Protein AF-A0A936PJR8-F1 (afdb_monomer_lite)

Radius of gyration: 30.6 Å; chains: 1; bounding box: 66×22×95 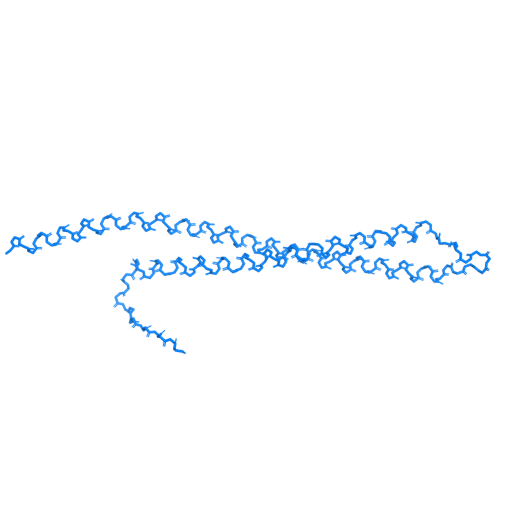Å

pLDDT: mean 73.83, std 15.28, range [37.44, 92.38]

Secondary structure (DSSP, 8-state):
-HHHHHHHHHHHHHHHHHHHHHHHHHHHHHHHHHHHHHHHHHHHHHHHHHHHHHHHHHHHHHHHHHHHHHT--TT-TT---HHHHHHHHHHHHHHHHHHHHHHHHHHHHHHHHHHHHHHHHHHHHHHTTT---TT---------

Sequence (144 aa):
MKKVLTIAVFMVLAFQMVAPAQISKEDLYKGKIKSYSRMRNTGMVLTITGAVFTVAGVGLMVDAVNRDTDYYDPYDPYATSDEVMGEAVVGVLCFYAGLFMDTGGIVLWSIGGAKKRSYTKKLNALSLNLKPDPRQTLSLSVRF

Foldseek 3Di:
DVVVVVVVVVVVVVVVVVVVVLVVVLVVLVVQLVVLVVLLVQLVVLLVQLVVLQVVLVVLLVVLVVVLVVPCDVVDNPPRPPVSVVSNVSSVVSNVSSVVSNVSSVVSNVVSVVSSVVSVVVSVVSVVVVDPPVPDDPPPDDDD

Structure (mmCIF, N/CA/C/O backbone):
data_AF-A0A936PJR8-F1
#
_entry.id   AF-A0A936PJR8-F1
#
loop_
_atom_site.group_PDB
_atom_site.id
_atom_site.type_symbol
_atom_site.label_atom_id
_atom_site.label_alt_id
_atom_site.label_comp_id
_atom_site.label_asym_id
_atom_site.label_entity_id
_atom_site.label_seq_id
_atom_site.pdbx_PDB_ins_code
_atom_site.Cartn_x
_atom_site.Cartn_y
_atom_site.Cartn_z
_atom_site.occupancy
_atom_site.B_iso_or_equiv
_atom_site.auth_seq_id
_atom_site.auth_comp_id
_atom_site.auth_asym_id
_atom_site.auth_atom_id
_atom_site.pdbx_PDB_model_num
ATOM 1 N N . MET A 1 1 ? -40.517 -1.834 53.688 1.00 54.56 1 MET A N 1
ATOM 2 C CA . MET A 1 1 ? -39.504 -0.773 53.457 1.00 54.56 1 MET A CA 1
ATOM 3 C C . MET A 1 1 ? -38.072 -1.306 53.337 1.00 54.56 1 MET A C 1
ATOM 5 O O . MET A 1 1 ? -37.430 -1.020 52.337 1.00 54.56 1 MET A O 1
ATOM 9 N N . LYS A 1 2 ? -37.582 -2.154 54.257 1.00 56.09 2 LYS A N 1
ATOM 10 C CA . LYS A 1 2 ? -36.198 -2.692 54.230 1.00 56.09 2 LYS A CA 1
ATOM 11 C C . LYS A 1 2 ? -35.796 -3.462 52.946 1.00 56.09 2 LYS A C 1
ATOM 13 O O . LYS A 1 2 ? -34.632 -3.442 52.562 1.00 56.09 2 LYS A O 1
ATOM 18 N N . LYS A 1 3 ? -36.755 -4.095 52.253 1.00 62.19 3 LYS A N 1
ATOM 19 C CA . LYS A 1 3 ? -36.524 -4.838 50.992 1.00 62.19 3 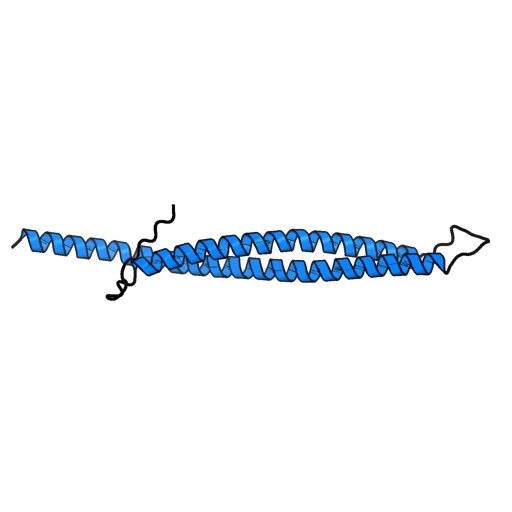LYS A CA 1
ATOM 20 C C . LYS A 1 3 ? -36.308 -3.945 49.758 1.00 62.19 3 LYS A C 1
ATOM 22 O O . LYS A 1 3 ? -35.634 -4.348 48.826 1.00 62.19 3 LYS A O 1
ATOM 27 N N . VAL A 1 4 ? -36.857 -2.728 49.752 1.00 72.69 4 VAL A N 1
ATOM 28 C CA . VAL A 1 4 ? -36.693 -1.782 48.628 1.00 72.69 4 VAL A CA 1
ATOM 29 C C . VAL A 1 4 ? -35.330 -1.093 48.712 1.00 72.69 4 VAL A C 1
ATOM 31 O O . VAL A 1 4 ? -34.647 -0.926 47.707 1.00 72.69 4 VAL A O 1
ATOM 34 N N . LEU A 1 5 ? -34.894 -0.782 49.937 1.00 72.06 5 LEU A N 1
ATOM 35 C CA . LEU A 1 5 ? -33.587 -0.187 50.205 1.00 72.06 5 LEU A CA 1
ATOM 36 C C . LEU A 1 5 ? -32.433 -1.112 49.781 1.00 72.06 5 LEU A C 1
ATOM 38 O O . LEU A 1 5 ? -31.452 -0.663 49.201 1.00 72.06 5 LEU A O 1
ATOM 42 N N . THR A 1 6 ? -32.569 -2.417 50.027 1.00 71.88 6 THR A N 1
ATOM 43 C CA . THR A 1 6 ? -31.553 -3.418 49.664 1.00 71.88 6 THR A CA 1
ATOM 44 C C . THR A 1 6 ? -31.414 -3.587 48.152 1.00 71.88 6 THR A C 1
ATOM 46 O O . THR A 1 6 ? -30.292 -3.677 47.663 1.00 71.88 6 THR A O 1
ATOM 49 N N . ILE A 1 7 ? -32.517 -3.537 47.398 1.00 75.62 7 ILE A N 1
ATOM 50 C CA . ILE A 1 7 ? -32.490 -3.585 45.926 1.00 75.62 7 ILE A CA 1
ATOM 51 C C . ILE A 1 7 ? -31.822 -2.329 45.346 1.00 75.62 7 ILE A C 1
ATOM 53 O O . ILE A 1 7 ? -30.991 -2.437 44.445 1.00 75.62 7 ILE A O 1
ATOM 57 N N . ALA A 1 8 ? -32.129 -1.146 45.887 1.00 73.31 8 ALA A N 1
ATOM 58 C CA . ALA A 1 8 ? -31.525 0.109 45.438 1.00 73.31 8 ALA A CA 1
ATOM 59 C C . ALA A 1 8 ? -30.003 0.134 45.667 1.00 73.31 8 ALA A C 1
ATOM 61 O O . ALA A 1 8 ? -29.247 0.515 44.776 1.00 73.31 8 ALA A O 1
ATOM 62 N N . VAL A 1 9 ? -29.539 -0.345 46.825 1.00 75.44 9 VAL A N 1
ATOM 63 C CA . VAL A 1 9 ? -28.104 -0.453 47.136 1.00 75.44 9 VAL A CA 1
ATOM 64 C C . VAL A 1 9 ? -27.401 -1.445 46.204 1.00 75.44 9 VAL A C 1
ATOM 66 O O . VAL A 1 9 ? -26.302 -1.163 45.729 1.00 75.44 9 VAL A O 1
ATOM 69 N N . PHE A 1 10 ? -28.047 -2.567 45.871 1.00 73.62 10 PHE A N 1
ATOM 70 C CA . PHE A 1 10 ? -27.494 -3.547 44.932 1.00 73.62 10 PHE A CA 1
ATOM 71 C C . PHE A 1 10 ? -27.364 -2.990 43.508 1.00 73.62 10 PHE A C 1
ATOM 73 O O . PHE A 1 10 ? -26.359 -3.242 42.846 1.00 73.62 10 PHE A O 1
ATOM 80 N N . MET A 1 11 ? -28.333 -2.191 43.044 1.00 70.88 11 MET A N 1
ATOM 81 C CA . MET A 1 11 ? -28.232 -1.509 41.747 1.00 70.88 11 MET A CA 1
ATOM 82 C C . MET A 1 11 ? -27.101 -0.482 41.718 1.00 70.88 11 MET A C 1
ATOM 84 O O . MET A 1 11 ? -26.360 -0.442 40.742 1.00 70.88 11 MET A O 1
ATOM 88 N N . VAL A 1 12 ? -26.932 0.321 42.774 1.00 72.88 12 VAL A N 1
ATOM 89 C CA . VAL A 1 12 ? -25.848 1.317 42.846 1.00 72.88 12 VAL A CA 1
ATOM 90 C C . VAL A 1 12 ? -24.480 0.631 42.842 1.00 72.88 12 VAL A C 1
ATOM 92 O O . VAL A 1 12 ? -23.590 1.052 42.105 1.00 72.88 12 VAL A O 1
ATOM 95 N N . LEU A 1 13 ? -24.324 -0.469 43.585 1.00 61.94 13 LEU A N 1
ATOM 96 C CA . LEU A 1 13 ? -23.099 -1.274 43.579 1.00 61.94 13 LEU A CA 1
ATOM 97 C C . LEU A 1 13 ? -22.829 -1.914 42.209 1.00 61.94 13 LEU A C 1
ATOM 99 O O . LEU A 1 13 ? -21.702 -1.855 41.719 1.00 61.94 13 LEU A O 1
ATOM 103 N N . ALA A 1 14 ? -23.852 -2.466 41.551 1.00 63.75 14 ALA A N 1
ATOM 104 C CA . ALA A 1 14 ? -23.719 -3.015 40.203 1.00 63.75 14 ALA A CA 1
ATOM 105 C C . ALA A 1 14 ? -23.336 -1.934 39.176 1.00 63.75 14 ALA A C 1
ATOM 107 O O . ALA A 1 14 ? -22.496 -2.171 38.308 1.00 63.75 14 ALA A O 1
ATOM 108 N N . PHE A 1 15 ? -23.886 -0.724 39.303 1.00 57.34 15 PHE A N 1
ATOM 109 C CA . PHE A 1 15 ? -23.588 0.401 38.416 1.00 57.34 15 PHE A CA 1
ATOM 110 C C . PHE A 1 15 ? -22.141 0.897 38.571 1.00 57.34 15 PHE A C 1
ATOM 112 O O . PHE A 1 15 ? -21.471 1.191 37.579 1.00 57.34 15 PHE A O 1
ATOM 119 N N . GLN A 1 16 ? -21.618 0.913 39.803 1.00 56.81 16 GLN A N 1
ATOM 120 C CA . GLN A 1 16 ? -20.229 1.290 40.083 1.00 56.81 16 GLN A CA 1
ATOM 121 C C . GLN A 1 16 ? -19.203 0.284 39.543 1.00 56.81 16 GLN A C 1
ATOM 123 O O . GLN A 1 16 ? -18.102 0.690 39.182 1.00 56.81 16 GLN A O 1
ATOM 128 N N . MET A 1 17 ? -19.549 -1.004 39.422 1.00 54.22 17 MET A N 1
ATOM 129 C CA . MET A 1 17 ? -18.649 -2.006 38.829 1.00 54.22 17 MET A CA 1
ATOM 130 C C . MET A 1 17 ? -18.628 -1.979 37.291 1.00 54.22 17 MET A C 1
ATOM 132 O O . MET A 1 17 ? -17.635 -2.377 36.682 1.00 54.22 17 MET A O 1
ATOM 136 N N . VAL A 1 18 ? -19.688 -1.489 36.641 1.00 57.56 18 VAL A N 1
ATOM 137 C CA . VAL A 1 18 ? -19.797 -1.464 35.169 1.00 57.56 18 VAL A CA 1
ATOM 138 C C . VAL A 1 18 ? -19.129 -0.225 34.556 1.00 57.56 18 VAL A C 1
ATOM 140 O O . VAL A 1 18 ? -18.469 -0.338 33.519 1.00 57.56 18 VAL A O 1
ATOM 143 N N . ALA A 1 19 ? -19.214 0.935 35.213 1.00 54.19 19 ALA A N 1
ATOM 144 C CA . ALA A 1 19 ? -18.677 2.201 34.703 1.00 54.19 19 ALA A CA 1
ATOM 145 C C . ALA A 1 19 ? -17.151 2.205 34.418 1.00 54.19 19 ALA A C 1
ATOM 147 O O . ALA A 1 19 ? -16.761 2.558 33.299 1.00 54.19 19 ALA A O 1
ATOM 148 N N . PRO A 1 20 ? -16.252 1.775 35.333 1.00 54.75 20 PRO A N 1
ATOM 149 C CA . PRO A 1 20 ? -14.810 1.792 35.063 1.00 54.75 20 PRO A CA 1
ATOM 150 C C . PRO A 1 20 ? -14.393 0.734 34.027 1.00 54.75 20 PRO A C 1
ATOM 152 O O . PRO A 1 20 ? -13.454 0.948 33.256 1.00 54.75 20 PRO A O 1
ATOM 155 N N . ALA A 1 21 ? -15.123 -0.385 33.944 1.00 54.66 21 ALA A N 1
ATOM 156 C CA . ALA A 1 21 ? -14.881 -1.433 32.953 1.00 54.66 21 ALA A CA 1
ATOM 157 C C . ALA A 1 21 ? -15.255 -1.002 31.521 1.00 54.66 21 ALA A C 1
ATOM 159 O O . ALA A 1 21 ? -14.708 -1.538 30.552 1.00 54.66 21 ALA A O 1
ATOM 160 N N . GLN A 1 22 ? -16.175 -0.046 31.370 1.00 54.22 22 GLN A N 1
ATOM 161 C CA . GLN A 1 22 ? -16.555 0.522 30.076 1.00 54.22 22 GLN A CA 1
ATOM 162 C C . GLN A 1 22 ? -15.583 1.615 29.609 1.00 54.22 22 GLN A C 1
ATOM 164 O O . GLN A 1 22 ? -15.148 1.566 28.457 1.00 54.22 22 GLN A O 1
ATOM 169 N N . ILE A 1 23 ? -15.154 2.514 30.505 1.00 57.94 23 ILE A N 1
ATOM 170 C CA . ILE A 1 23 ? -14.187 3.591 30.203 1.00 57.94 23 ILE A CA 1
ATOM 171 C C . ILE A 1 23 ? -12.861 3.015 29.678 1.00 57.94 23 ILE A C 1
ATOM 173 O O . ILE A 1 23 ? -12.344 3.458 28.654 1.00 57.94 23 ILE A O 1
ATOM 177 N N . SER A 1 24 ? -12.360 1.941 30.300 1.00 67.06 24 SER A N 1
ATOM 178 C CA . SER A 1 24 ? -11.133 1.259 29.859 1.00 67.06 24 SER A CA 1
ATOM 179 C C . SER A 1 24 ? -11.232 0.677 28.436 1.00 67.06 24 SER A C 1
ATOM 181 O O . SER A 1 24 ? -10.259 0.684 27.677 1.00 67.06 24 SER A O 1
ATOM 183 N N . LYS A 1 25 ? -12.413 0.188 28.032 1.00 70.25 25 LYS A N 1
ATOM 184 C CA . LYS A 1 25 ? -12.616 -0.454 26.721 1.00 70.25 25 LYS A CA 1
ATOM 185 C C . LYS A 1 25 ? -12.798 0.556 25.592 1.00 70.25 25 LYS A C 1
ATOM 187 O O . LYS A 1 25 ? -12.349 0.289 24.475 1.00 70.25 25 LYS A O 1
ATOM 192 N N . GLU A 1 26 ? -13.423 1.702 25.860 1.00 73.38 26 GLU A N 1
ATOM 193 C CA . GLU A 1 26 ? -13.596 2.757 24.856 1.00 73.38 26 GLU A CA 1
ATOM 194 C C . GLU A 1 26 ? -12.261 3.291 24.345 1.00 73.38 26 GLU A C 1
ATOM 196 O O . GLU A 1 26 ? -12.048 3.363 23.131 1.00 73.38 26 GLU A O 1
ATOM 201 N N . ASP A 1 27 ? -11.342 3.621 25.249 1.00 79.25 27 ASP A N 1
ATOM 202 C CA . ASP A 1 27 ? -10.047 4.187 24.873 1.00 79.25 27 ASP A CA 1
ATOM 203 C C . ASP A 1 27 ? -9.164 3.161 24.153 1.00 79.25 27 ASP A C 1
ATOM 205 O O . ASP A 1 27 ? -8.485 3.488 23.173 1.00 79.25 27 ASP A O 1
ATOM 209 N N . LEU A 1 28 ? -9.279 1.884 24.526 1.00 80.31 28 LEU A N 1
ATOM 210 C CA . LEU A 1 28 ? -8.625 0.781 23.826 1.00 80.31 28 LEU A CA 1
ATOM 211 C C . LEU A 1 28 ? -9.152 0.624 22.386 1.00 80.31 28 LEU A C 1
ATOM 213 O O . LEU A 1 28 ? -8.370 0.416 21.451 1.00 80.31 28 LEU A O 1
ATOM 217 N N . TYR A 1 29 ? -10.462 0.772 22.163 1.00 82.88 29 TYR A N 1
ATOM 218 C CA . TYR A 1 29 ? -11.041 0.751 20.816 1.00 82.88 29 TYR A CA 1
ATOM 219 C C . TYR A 1 29 ? -10.687 1.992 19.996 1.00 82.88 29 TYR A C 1
ATOM 221 O O . TYR A 1 29 ? -10.336 1.841 18.823 1.00 82.88 29 TYR A O 1
ATOM 229 N N . LYS A 1 30 ? -10.687 3.193 20.585 1.0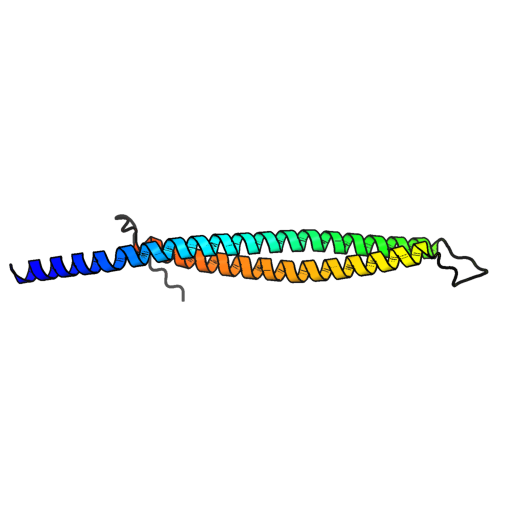0 83.69 30 LYS A N 1
ATOM 230 C CA . LYS A 1 30 ? -10.217 4.421 19.916 1.00 83.69 30 LYS A CA 1
ATOM 231 C C . LYS A 1 30 ? -8.761 4.283 19.458 1.00 83.69 30 LYS A C 1
ATOM 233 O O . LYS A 1 30 ? -8.448 4.599 18.307 1.00 83.69 30 LYS A O 1
ATOM 238 N N . GLY A 1 31 ? -7.889 3.727 20.304 1.00 84.00 31 GLY A N 1
ATOM 239 C CA . GLY A 1 31 ? -6.492 3.441 19.966 1.00 84.00 31 GLY A CA 1
ATOM 240 C C . GLY A 1 31 ? -6.353 2.493 18.770 1.00 84.00 31 GLY A C 1
ATOM 241 O O . GLY A 1 31 ? -5.641 2.794 17.806 1.00 84.00 31 GLY A O 1
ATOM 242 N N . LYS A 1 32 ? -7.106 1.385 18.765 1.00 85.88 32 LYS A N 1
ATOM 243 C CA . LYS A 1 32 ? -7.128 0.439 17.636 1.00 85.88 32 LYS A CA 1
ATOM 244 C C . LYS A 1 32 ? -7.666 1.071 16.352 1.00 85.88 32 LYS A C 1
ATOM 246 O O . LYS A 1 32 ? -7.079 0.865 15.294 1.00 85.88 32 LYS A O 1
ATOM 251 N N . ILE A 1 33 ? -8.726 1.877 16.422 1.00 87.94 33 ILE A N 1
ATOM 252 C CA . ILE A 1 33 ? -9.271 2.600 15.260 1.00 87.94 33 ILE A CA 1
ATOM 253 C C . ILE A 1 33 ? -8.206 3.515 14.647 1.00 87.94 33 ILE A C 1
ATOM 255 O O . ILE A 1 33 ? -8.043 3.515 13.426 1.00 87.94 33 ILE A O 1
ATOM 259 N N . LYS A 1 34 ? -7.447 4.255 15.467 1.00 89.75 34 LYS A N 1
ATOM 260 C CA . LYS A 1 34 ? -6.362 5.127 14.990 1.00 89.75 34 LYS A CA 1
ATOM 261 C C . LYS A 1 34 ? -5.248 4.324 14.317 1.00 89.75 34 LYS A C 1
ATOM 263 O O . LYS A 1 34 ? -4.810 4.700 13.232 1.00 89.75 34 LYS A O 1
ATOM 268 N N . SER A 1 35 ? -4.839 3.206 14.916 1.00 88.62 35 SER A N 1
ATOM 269 C CA . SER A 1 35 ? -3.834 2.301 14.343 1.00 88.62 35 SER A CA 1
ATOM 270 C C . SER A 1 35 ? -4.276 1.736 12.985 1.00 88.62 35 SER A C 1
ATOM 272 O O . SER A 1 35 ? -3.575 1.912 11.991 1.00 88.62 35 SER A O 1
ATOM 274 N N . TYR A 1 36 ? -5.487 1.175 12.887 1.00 88.31 36 TYR A N 1
ATOM 275 C CA . TYR A 1 36 ? -6.005 0.646 11.618 1.00 88.31 36 TYR A CA 1
ATOM 276 C C . TYR A 1 36 ? -6.292 1.735 10.581 1.00 88.31 36 TYR A C 1
ATOM 278 O O . TYR A 1 36 ? -6.173 1.486 9.384 1.00 88.31 36 TYR A O 1
ATOM 286 N N . SER A 1 37 ? -6.624 2.957 11.010 1.00 89.94 37 SER A N 1
ATOM 287 C CA . SER A 1 37 ? -6.744 4.093 10.094 1.00 89.94 37 SER A CA 1
ATOM 288 C C . SER A 1 37 ? -5.392 4.503 9.515 1.00 89.94 37 SER A C 1
ATOM 290 O O . SER A 1 37 ? -5.333 4.819 8.332 1.00 89.94 37 SER A O 1
ATOM 292 N N . ARG A 1 38 ? -4.313 4.469 10.311 1.00 90.81 38 ARG A N 1
ATOM 293 C CA . ARG A 1 38 ? -2.951 4.676 9.799 1.00 90.81 38 ARG A CA 1
ATOM 294 C C . ARG A 1 38 ? -2.572 3.574 8.820 1.00 90.81 38 ARG A C 1
ATOM 296 O O . ARG A 1 38 ? -2.185 3.894 7.711 1.00 90.81 38 ARG A O 1
ATOM 303 N N . MET A 1 39 ? -2.803 2.310 9.175 1.00 88.62 39 MET A N 1
ATOM 304 C CA . MET A 1 39 ? -2.525 1.164 8.302 1.00 88.62 39 MET A CA 1
ATOM 305 C C . MET A 1 39 ? -3.251 1.260 6.952 1.00 88.62 39 MET A C 1
ATOM 307 O O . MET A 1 39 ? -2.647 1.022 5.912 1.00 88.62 39 MET A O 1
ATOM 311 N N . ARG A 1 40 ? -4.527 1.675 6.955 1.00 90.25 40 ARG A N 1
ATOM 312 C CA . ARG A 1 40 ? -5.294 1.915 5.725 1.00 90.25 40 ARG A CA 1
ATOM 313 C C . ARG A 1 40 ? -4.664 3.015 4.866 1.00 90.25 40 ARG A C 1
ATOM 315 O O . ARG A 1 40 ? -4.566 2.844 3.656 1.00 90.25 40 ARG A O 1
ATOM 322 N N . ASN A 1 41 ? -4.271 4.132 5.475 1.00 89.12 41 ASN A N 1
ATOM 323 C CA . ASN A 1 41 ? -3.658 5.246 4.752 1.00 89.12 41 ASN A CA 1
ATOM 324 C C . ASN A 1 41 ? -2.271 4.869 4.217 1.00 89.12 41 ASN A C 1
ATOM 326 O O . ASN A 1 41 ? -1.972 5.179 3.074 1.00 89.12 41 ASN A O 1
ATOM 330 N N . THR A 1 42 ? -1.463 4.152 5.001 1.00 90.25 42 THR A N 1
ATOM 331 C CA . THR A 1 42 ? -0.173 3.614 4.553 1.00 90.25 42 THR A CA 1
ATOM 332 C C . THR A 1 42 ? -0.354 2.667 3.374 1.00 90.25 42 THR A C 1
ATOM 334 O O . THR A 1 42 ? 0.363 2.808 2.395 1.00 90.25 42 THR A O 1
ATOM 337 N N . GLY A 1 43 ? -1.339 1.761 3.422 1.00 82.31 43 GLY A N 1
ATOM 338 C CA . GLY A 1 43 ? -1.651 0.876 2.297 1.00 82.31 43 GLY A CA 1
ATOM 339 C C . GLY A 1 43 ? -2.028 1.645 1.030 1.00 82.31 43 GLY A C 1
ATOM 340 O O . GLY A 1 43 ? -1.496 1.363 -0.032 1.00 82.31 43 GLY A O 1
ATOM 341 N N . MET A 1 44 ? -2.868 2.678 1.155 1.00 90.94 44 MET A N 1
ATOM 342 C CA . MET A 1 44 ? -3.250 3.532 0.025 1.00 90.94 44 MET A CA 1
ATOM 343 C C . MET A 1 44 ? -2.054 4.277 -0.577 1.00 90.94 44 MET A C 1
ATOM 345 O O . MET A 1 44 ? -1.895 4.282 -1.791 1.00 90.94 44 MET A O 1
ATOM 349 N N . VAL A 1 45 ? -1.213 4.891 0.261 1.00 92.38 45 VAL A N 1
ATOM 350 C CA . VAL A 1 45 ? 0.002 5.576 -0.205 1.00 92.38 45 VAL A CA 1
ATOM 351 C C . VAL A 1 45 ? 0.930 4.586 -0.902 1.00 92.38 45 VAL A C 1
ATOM 353 O O . VAL A 1 45 ? 1.428 4.888 -1.977 1.00 92.38 45 VAL A O 1
ATOM 356 N N . LEU A 1 46 ? 1.104 3.389 -0.336 1.00 90.38 46 LEU A N 1
ATOM 357 C CA . LEU A 1 46 ? 1.948 2.350 -0.915 1.00 90.38 46 LEU A CA 1
ATOM 358 C C . LEU A 1 46 ? 1.454 1.906 -2.300 1.00 90.38 46 LEU A C 1
ATOM 360 O O . LEU A 1 46 ? 2.271 1.798 -3.204 1.00 90.38 46 LEU A O 1
ATOM 364 N N . THR A 1 47 ? 0.142 1.724 -2.482 1.00 90.12 47 THR A N 1
ATOM 365 C CA . THR A 1 47 ? -0.455 1.399 -3.792 1.00 90.12 47 THR A CA 1
ATOM 366 C C . THR A 1 47 ? -0.348 2.552 -4.788 1.00 90.12 47 THR A C 1
ATOM 368 O O . THR A 1 47 ? -0.152 2.333 -5.972 1.00 90.12 47 THR A O 1
ATOM 371 N N . ILE A 1 48 ? -0.465 3.807 -4.351 1.00 91.88 48 ILE A N 1
ATOM 372 C CA . ILE A 1 48 ? -0.285 4.941 -5.271 1.00 91.88 48 ILE A CA 1
ATOM 373 C C . ILE A 1 48 ? 1.171 5.001 -5.747 1.00 91.88 48 ILE A C 1
ATOM 375 O O . ILE A 1 48 ? 1.424 5.159 -6.938 1.00 91.88 48 ILE A O 1
ATOM 379 N N . THR A 1 49 ? 2.128 4.838 -4.832 1.00 89.75 49 THR A N 1
ATOM 380 C CA . THR A 1 49 ? 3.552 4.807 -5.177 1.00 89.75 49 THR A CA 1
ATOM 381 C C . THR A 1 49 ? 3.889 3.611 -6.069 1.00 89.75 49 THR A C 1
ATOM 383 O O . THR A 1 49 ? 4.606 3.780 -7.051 1.00 89.75 49 THR A O 1
ATOM 386 N N . GLY A 1 50 ? 3.355 2.424 -5.765 1.00 85.94 50 GLY A N 1
ATOM 387 C CA . GLY A 1 50 ? 3.551 1.219 -6.571 1.00 85.94 50 GLY A CA 1
ATOM 388 C C . GLY A 1 50 ? 3.023 1.379 -7.996 1.00 85.94 50 GLY A C 1
ATOM 389 O O . GLY A 1 50 ? 3.751 1.100 -8.949 1.00 85.94 50 GLY A O 1
ATOM 390 N N . ALA A 1 51 ? 1.831 1.955 -8.162 1.00 91.12 51 ALA A N 1
ATOM 391 C CA . ALA A 1 51 ? 1.258 2.227 -9.475 1.00 91.12 51 ALA A CA 1
ATOM 392 C C . ALA A 1 51 ? 2.140 3.175 -10.305 1.00 91.12 51 ALA A C 1
ATOM 394 O O . ALA A 1 51 ? 2.369 2.925 -11.488 1.00 91.12 51 ALA A O 1
ATOM 395 N N . VAL A 1 52 ? 2.692 4.229 -9.689 1.00 92.38 52 VAL A N 1
ATOM 396 C CA . VAL A 1 52 ? 3.632 5.145 -10.362 1.00 92.38 52 VAL A CA 1
ATOM 397 C C . VAL A 1 52 ? 4.896 4.409 -10.808 1.00 92.38 52 VAL A C 1
ATOM 399 O O . VAL A 1 52 ? 5.310 4.566 -11.954 1.00 92.38 52 VAL A O 1
ATOM 402 N N . PHE A 1 53 ? 5.482 3.575 -9.945 1.00 88.56 53 PHE A N 1
ATOM 403 C CA . PHE A 1 53 ? 6.657 2.765 -10.289 1.00 88.56 53 PHE A CA 1
ATOM 404 C C . PHE A 1 53 ? 6.375 1.769 -11.416 1.00 88.56 53 PHE A C 1
ATOM 406 O O . PHE A 1 53 ? 7.207 1.593 -12.302 1.00 88.56 53 PHE A O 1
ATOM 413 N N . THR A 1 54 ? 5.190 1.164 -11.414 1.00 88.69 54 THR A N 1
ATOM 414 C CA . THR A 1 54 ? 4.762 0.216 -12.446 1.00 88.69 54 THR A CA 1
ATOM 415 C C . THR A 1 54 ? 4.640 0.911 -13.801 1.00 88.69 54 THR A C 1
ATOM 417 O O . THR A 1 54 ? 5.196 0.434 -14.787 1.00 88.69 54 THR A O 1
ATOM 420 N N . VAL A 1 55 ? 3.975 2.071 -13.855 1.00 90.88 55 VAL A N 1
ATOM 421 C CA . VAL A 1 55 ? 3.826 2.863 -15.089 1.00 90.88 55 VAL A CA 1
ATOM 422 C C . VAL A 1 55 ? 5.176 3.383 -15.583 1.00 90.88 55 VAL A C 1
ATOM 424 O O . VAL A 1 55 ? 5.458 3.292 -16.775 1.00 90.88 55 VAL A O 1
ATOM 427 N N . ALA A 1 56 ? 6.031 3.877 -14.684 1.00 87.81 56 ALA A N 1
ATOM 428 C CA . ALA A 1 56 ? 7.377 4.324 -15.036 1.00 87.81 56 ALA A CA 1
ATOM 429 C C . ALA A 1 56 ? 8.241 3.172 -15.575 1.00 87.81 56 ALA A C 1
ATOM 431 O O . ALA A 1 56 ? 8.915 3.339 -16.586 1.00 87.81 56 ALA A O 1
ATOM 432 N N . GLY A 1 57 ? 8.177 1.992 -14.948 1.00 83.06 57 GLY A N 1
ATOM 433 C CA . GLY A 1 57 ? 8.883 0.793 -15.402 1.00 83.06 57 GLY A CA 1
ATOM 434 C C . GLY A 1 57 ? 8.454 0.356 -16.802 1.00 83.06 57 GLY A C 1
ATOM 435 O O . GLY A 1 57 ? 9.310 0.108 -17.645 1.00 83.06 57 GLY A O 1
ATOM 436 N N . VAL A 1 58 ? 7.144 0.347 -17.084 1.00 87.81 58 VAL A N 1
ATOM 437 C CA . VAL A 1 58 ? 6.624 0.076 -18.438 1.00 87.81 58 VAL A CA 1
ATOM 438 C C . VAL A 1 58 ? 7.097 1.137 -19.433 1.00 87.81 58 VAL A C 1
ATOM 440 O O . VAL A 1 58 ? 7.491 0.789 -20.539 1.00 87.81 58 VAL A O 1
ATOM 443 N N . GLY A 1 59 ? 7.102 2.416 -19.046 1.00 86.38 59 GLY A N 1
ATOM 444 C CA . GLY A 1 59 ? 7.600 3.501 -19.894 1.00 86.38 59 GLY A CA 1
ATOM 445 C C . GLY A 1 59 ? 9.062 3.307 -20.301 1.00 86.38 59 GLY A C 1
ATOM 446 O O . GLY A 1 59 ? 9.373 3.402 -21.483 1.00 86.38 59 GLY A O 1
ATOM 447 N N . LEU A 1 60 ? 9.928 2.956 -19.345 1.00 83.62 60 LEU A N 1
ATOM 448 C CA . LEU A 1 60 ? 11.343 2.664 -19.605 1.00 83.62 60 LEU A CA 1
ATOM 449 C C . LEU A 1 60 ? 11.528 1.442 -20.512 1.00 83.62 60 LEU A C 1
ATOM 451 O O . LEU A 1 60 ? 12.361 1.470 -21.408 1.00 83.62 60 LEU A O 1
ATOM 455 N N . MET A 1 61 ? 10.729 0.386 -20.326 1.00 81.75 61 MET A N 1
ATOM 456 C CA . MET A 1 61 ? 10.775 -0.779 -21.217 1.00 81.75 61 MET A CA 1
ATOM 457 C C . MET A 1 61 ? 10.365 -0.432 -22.651 1.00 81.75 61 MET A C 1
ATOM 459 O O . MET A 1 61 ? 10.990 -0.904 -23.593 1.00 81.75 61 MET A O 1
ATOM 463 N N . VAL A 1 62 ? 9.304 0.361 -22.826 1.00 84.19 62 VAL A N 1
ATOM 464 C CA . VAL A 1 62 ? 8.815 0.754 -24.156 1.00 84.19 62 VAL A CA 1
ATOM 465 C C . VAL A 1 62 ? 9.818 1.671 -24.854 1.00 84.19 62 VAL A C 1
ATOM 467 O O . VAL A 1 62 ? 10.054 1.498 -26.047 1.00 84.19 62 VAL A O 1
ATOM 470 N N . ASP A 1 63 ? 10.425 2.611 -24.126 1.00 81.38 63 ASP A N 1
ATOM 471 C CA . ASP A 1 63 ? 11.462 3.487 -24.682 1.00 81.38 63 ASP A CA 1
ATOM 472 C C . ASP A 1 63 ? 12.699 2.685 -25.104 1.00 81.38 63 ASP A C 1
ATOM 474 O O . ASP A 1 63 ? 13.173 2.843 -26.228 1.00 81.38 63 ASP A O 1
ATOM 478 N N . ALA A 1 64 ? 13.141 1.738 -24.269 1.00 74.19 64 ALA A N 1
ATOM 479 C CA . ALA A 1 64 ? 14.242 0.839 -24.603 1.00 74.19 64 ALA A CA 1
ATOM 480 C C . ALA A 1 64 ? 13.957 0.029 -25.880 1.00 74.19 64 ALA A C 1
ATOM 482 O O . ALA A 1 64 ? 14.805 -0.027 -26.763 1.00 74.19 64 ALA A O 1
ATOM 483 N N . VAL A 1 65 ? 12.749 -0.534 -26.028 1.00 75.31 65 VAL A N 1
ATOM 484 C CA . VAL A 1 65 ? 12.358 -1.289 -27.236 1.00 75.31 65 VAL A CA 1
ATOM 485 C C . VAL A 1 65 ? 12.341 -0.405 -28.485 1.00 75.31 65 VAL A C 1
ATOM 487 O O . VAL A 1 65 ? 12.830 -0.823 -29.531 1.00 75.31 65 VAL A O 1
ATOM 490 N N . ASN A 1 66 ? 11.806 0.815 -28.398 1.00 75.56 66 ASN A N 1
ATOM 491 C CA . ASN A 1 66 ? 11.756 1.722 -29.549 1.00 75.56 66 ASN A CA 1
ATOM 492 C C . ASN A 1 66 ? 13.162 2.167 -29.989 1.00 75.56 66 ASN A C 1
ATOM 494 O O . ASN A 1 66 ? 13.440 2.270 -31.183 1.00 75.56 66 ASN A O 1
ATOM 498 N N . ARG A 1 67 ? 14.066 2.403 -29.034 1.00 69.62 67 ARG A N 1
ATOM 499 C CA . ARG A 1 67 ? 15.447 2.813 -29.327 1.00 69.62 67 ARG A CA 1
ATOM 500 C C . ARG A 1 67 ? 16.290 1.666 -29.866 1.00 69.62 67 ARG A C 1
ATOM 502 O O . ARG A 1 67 ? 17.120 1.908 -30.735 1.00 69.62 67 ARG A O 1
ATOM 509 N N . ASP A 1 68 ? 16.030 0.439 -29.421 1.00 65.12 68 ASP A N 1
ATOM 510 C CA . ASP A 1 68 ? 16.631 -0.770 -29.992 1.00 65.12 68 ASP A CA 1
ATOM 511 C C . ASP A 1 68 ? 16.229 -0.948 -31.469 1.00 65.12 68 ASP A C 1
ATOM 513 O O . ASP A 1 68 ? 17.060 -1.271 -32.312 1.00 65.12 68 ASP A O 1
ATOM 517 N N . THR A 1 69 ? 14.976 -0.636 -31.832 1.00 60.75 69 THR A N 1
ATOM 518 C CA . THR A 1 69 ? 14.528 -0.707 -33.236 1.00 60.75 69 THR A CA 1
ATOM 519 C C . THR A 1 69 ? 15.106 0.379 -34.147 1.00 60.75 69 THR A C 1
ATOM 521 O O . THR A 1 69 ? 15.296 0.120 -35.335 1.00 60.75 69 THR A O 1
ATOM 524 N N . ASP A 1 70 ? 15.404 1.571 -33.619 1.00 59.38 70 ASP A N 1
ATOM 525 C CA . ASP A 1 70 ? 16.051 2.650 -34.384 1.00 59.38 70 ASP A CA 1
ATOM 526 C C . ASP A 1 70 ? 17.563 2.414 -34.568 1.00 59.38 70 ASP A C 1
ATOM 528 O O . ASP A 1 70 ? 18.162 2.936 -35.509 1.00 59.38 70 ASP A O 1
ATOM 532 N N . TYR A 1 71 ? 18.180 1.596 -33.709 1.00 56.00 71 TYR A N 1
ATOM 533 C CA . TYR A 1 71 ? 19.594 1.213 -33.770 1.00 56.00 71 TYR A CA 1
ATOM 534 C C . TYR A 1 71 ? 19.808 -0.098 -34.547 1.00 56.00 71 TYR A C 1
ATOM 536 O O . TYR A 1 71 ? 20.622 -0.940 -34.178 1.00 56.00 71 TYR A O 1
ATOM 544 N N . TYR A 1 72 ? 19.071 -0.299 -35.642 1.00 53.31 72 TYR A N 1
ATOM 545 C CA . TYR A 1 72 ? 19.285 -1.453 -36.513 1.00 53.31 72 TYR A CA 1
ATOM 546 C C . TYR A 1 72 ? 20.541 -1.249 -37.374 1.00 53.31 72 TYR A C 1
ATOM 548 O O . TYR A 1 72 ? 20.486 -0.601 -38.424 1.00 53.31 72 TYR A O 1
ATOM 556 N N . ASP A 1 73 ? 21.675 -1.808 -36.943 1.00 57.81 73 ASP A N 1
ATOM 557 C CA . ASP A 1 73 ? 22.875 -1.921 -37.776 1.00 57.81 73 ASP A CA 1
ATOM 558 C C . ASP A 1 73 ? 22.795 -3.202 -38.637 1.00 57.81 73 ASP A C 1
ATOM 560 O O . ASP A 1 73 ? 22.813 -4.316 -38.105 1.00 57.81 73 ASP A O 1
ATOM 564 N N . PRO A 1 74 ? 22.722 -3.099 -39.978 1.00 61.19 74 PRO A N 1
ATOM 565 C CA . PRO A 1 74 ? 22.682 -4.266 -40.858 1.00 61.19 74 PRO A CA 1
ATOM 566 C C . PRO A 1 74 ? 23.971 -5.111 -40.845 1.00 61.19 74 PRO A C 1
ATOM 568 O O . PRO A 1 74 ? 23.963 -6.213 -41.399 1.00 61.19 74 PRO A O 1
ATOM 571 N N . TYR A 1 75 ? 25.069 -4.627 -40.250 1.00 59.78 75 TYR A N 1
ATOM 572 C CA . TYR A 1 75 ? 26.334 -5.360 -40.122 1.00 59.78 75 TYR A CA 1
ATOM 573 C C . TYR A 1 75 ? 26.515 -6.080 -38.779 1.00 59.78 75 TYR A C 1
ATOM 575 O O . TYR A 1 75 ? 27.320 -7.012 -38.718 1.00 59.78 75 TYR A O 1
ATOM 583 N N . ASP A 1 76 ? 25.753 -5.718 -37.745 1.00 60.16 76 ASP A N 1
ATOM 584 C CA . ASP A 1 76 ? 25.721 -6.427 -36.464 1.00 60.16 76 ASP A CA 1
ATOM 585 C C . ASP A 1 76 ? 24.295 -6.423 -35.878 1.00 60.16 76 ASP A C 1
ATOM 587 O O . ASP A 1 76 ? 23.919 -5.520 -35.127 1.00 60.16 76 ASP A O 1
ATOM 591 N N . PRO A 1 77 ? 23.478 -7.445 -36.192 1.00 57.66 77 PRO A N 1
ATOM 592 C CA . PRO A 1 77 ? 22.087 -7.524 -35.747 1.00 57.66 77 PRO A CA 1
ATOM 593 C C . PRO A 1 77 ? 21.932 -7.774 -34.236 1.00 57.66 77 PRO A C 1
ATOM 595 O O . PRO A 1 77 ? 20.803 -7.901 -33.763 1.00 57.66 77 PRO A O 1
ATOM 598 N N . TYR A 1 78 ? 23.037 -7.875 -33.487 1.00 57.81 78 TYR A N 1
ATOM 599 C CA . TYR A 1 78 ? 23.057 -8.030 -32.033 1.00 57.81 78 TYR A CA 1
ATOM 600 C C . TYR A 1 78 ? 23.739 -6.858 -31.314 1.00 57.81 78 TYR A C 1
ATOM 602 O O . TYR A 1 78 ? 23.948 -6.941 -30.103 1.00 57.81 78 TYR A O 1
ATOM 610 N N . ALA A 1 79 ? 24.083 -5.776 -32.024 1.00 54.91 79 ALA A N 1
ATOM 611 C CA . ALA A 1 79 ? 24.673 -4.575 -31.441 1.00 54.91 79 ALA A CA 1
ATOM 612 C C . ALA A 1 79 ? 23.631 -3.757 -30.656 1.00 54.91 79 ALA A C 1
ATOM 614 O O . ALA A 1 79 ? 23.250 -2.653 -31.034 1.00 54.91 79 ALA A O 1
ATOM 615 N N . THR A 1 80 ? 23.174 -4.299 -29.531 1.00 61.34 80 THR A N 1
ATOM 616 C CA . THR A 1 80 ? 22.422 -3.548 -28.527 1.00 61.34 80 THR A CA 1
ATOM 617 C C . THR A 1 80 ? 23.414 -2.715 -27.719 1.00 61.34 80 THR A C 1
ATOM 619 O O . THR A 1 80 ? 24.405 -3.247 -27.215 1.00 61.34 80 THR A O 1
ATOM 622 N N . SER A 1 81 ? 23.185 -1.408 -27.579 1.00 65.88 81 SER A N 1
ATOM 623 C CA . SER A 1 81 ? 24.050 -0.590 -26.725 1.00 65.88 81 SER A CA 1
ATOM 624 C C . SER A 1 81 ? 23.870 -0.983 -25.251 1.00 65.88 81 SER A C 1
ATOM 626 O O . SER A 1 81 ? 22.752 -1.243 -24.795 1.00 65.88 81 SER A O 1
ATOM 628 N N . ASP A 1 82 ? 24.964 -0.998 -24.479 1.00 70.00 82 ASP A N 1
ATOM 629 C CA . ASP A 1 82 ? 24.931 -1.281 -23.031 1.00 70.00 82 ASP A CA 1
ATOM 630 C C . ASP A 1 82 ? 23.934 -0.368 -22.282 1.00 70.00 82 ASP A C 1
ATOM 632 O O . ASP A 1 82 ? 23.353 -0.757 -21.267 1.00 70.00 82 ASP A O 1
ATOM 636 N N . GLU A 1 83 ? 23.698 0.837 -22.809 1.00 67.00 83 GLU A N 1
ATOM 637 C CA . GLU A 1 83 ? 22.732 1.809 -22.291 1.00 67.00 83 GLU A CA 1
ATOM 638 C C . GLU A 1 83 ? 21.278 1.324 -22.437 1.00 67.00 83 GLU A C 1
ATOM 640 O O . GLU A 1 83 ? 20.528 1.356 -21.460 1.00 67.00 83 GLU A O 1
ATOM 645 N N . VAL A 1 84 ? 20.895 0.791 -23.605 1.00 68.38 84 VAL A N 1
ATOM 646 C CA . VAL A 1 84 ? 19.544 0.247 -23.859 1.00 68.38 84 VAL A CA 1
ATOM 647 C C . VAL A 1 84 ? 19.286 -0.989 -22.993 1.00 68.38 84 VAL A C 1
ATOM 649 O O . VAL A 1 84 ? 18.210 -1.135 -22.404 1.00 68.38 84 VAL A O 1
ATOM 652 N N . MET A 1 85 ? 20.294 -1.853 -22.834 1.00 71.44 85 MET A N 1
ATOM 653 C CA . MET A 1 85 ? 20.201 -3.020 -21.952 1.00 71.44 85 MET A CA 1
ATOM 654 C C . MET A 1 85 ? 20.060 -2.612 -20.476 1.00 71.44 85 MET A C 1
ATOM 656 O O . MET A 1 85 ? 19.264 -3.203 -19.739 1.00 71.44 85 MET A O 1
ATOM 660 N N . GLY A 1 86 ? 20.787 -1.579 -20.040 1.00 75.12 86 GLY A N 1
ATOM 661 C CA . GLY A 1 86 ? 20.693 -1.023 -18.690 1.00 75.12 86 GLY A CA 1
ATOM 662 C C . GLY A 1 86 ? 19.312 -0.441 -18.377 1.00 75.12 86 GLY A C 1
ATOM 663 O O . GLY A 1 86 ? 18.733 -0.752 -17.332 1.00 75.12 86 GLY A O 1
ATOM 664 N N . GLU A 1 87 ? 18.747 0.350 -19.290 1.00 76.12 87 GLU A N 1
ATOM 665 C CA . GLU A 1 87 ? 17.411 0.941 -19.142 1.00 76.12 87 GLU A CA 1
ATOM 666 C C . GLU A 1 87 ? 16.307 -0.121 -19.101 1.00 76.12 87 GLU A C 1
ATOM 668 O O . GLU A 1 87 ? 15.420 -0.053 -18.244 1.00 76.12 87 GLU A O 1
ATOM 673 N N . ALA A 1 88 ? 16.398 -1.156 -19.943 1.00 75.56 88 ALA A N 1
ATOM 674 C CA . ALA A 1 88 ? 15.458 -2.273 -19.935 1.00 75.56 88 ALA A CA 1
ATOM 675 C C . ALA A 1 88 ? 15.474 -3.029 -18.592 1.00 75.56 88 ALA A C 1
ATOM 677 O O . ALA A 1 88 ? 14.416 -3.313 -18.023 1.00 75.56 88 ALA A O 1
ATOM 678 N N . VAL A 1 89 ? 16.658 -3.307 -18.031 1.00 83.19 89 VAL A N 1
ATOM 679 C CA . VAL A 1 89 ? 16.798 -3.981 -16.726 1.00 83.19 89 VAL A CA 1
ATOM 680 C C . VAL A 1 89 ? 16.245 -3.120 -15.588 1.00 83.19 89 VAL A C 1
ATOM 682 O O . VAL A 1 89 ? 15.518 -3.628 -14.729 1.00 83.19 89 VAL A O 1
ATOM 685 N N . VAL A 1 90 ? 16.531 -1.815 -15.583 1.00 83.50 90 VAL A N 1
ATOM 686 C CA . VAL A 1 90 ? 15.962 -0.876 -14.601 1.00 83.50 90 VAL A CA 1
ATOM 687 C C . VAL A 1 90 ? 14.439 -0.810 -14.736 1.00 83.50 90 VAL A C 1
ATOM 689 O O . VAL A 1 90 ? 13.738 -0.839 -13.723 1.00 83.50 90 VAL A O 1
ATOM 692 N N . GLY A 1 91 ? 13.911 -0.812 -15.962 1.00 81.31 91 GLY A N 1
ATOM 693 C CA . GLY A 1 91 ? 12.479 -0.895 -16.240 1.00 81.31 91 GLY A CA 1
ATOM 694 C C . GLY A 1 91 ? 11.835 -2.141 -15.626 1.00 81.31 91 GLY A C 1
ATOM 695 O O . GLY A 1 91 ? 10.830 -2.029 -14.920 1.00 81.31 91 GLY A O 1
ATOM 696 N N . VAL A 1 92 ? 12.447 -3.319 -15.808 1.00 86.44 92 VAL A N 1
ATOM 697 C CA . VAL A 1 92 ? 12.004 -4.599 -15.212 1.00 86.44 92 VAL A CA 1
ATOM 698 C C . VAL A 1 92 ? 11.983 -4.539 -13.692 1.00 86.44 92 VAL A C 1
ATOM 700 O O . VAL A 1 92 ? 10.987 -4.923 -13.074 1.00 86.44 92 VAL A O 1
ATOM 703 N N . LEU A 1 93 ? 13.042 -4.020 -13.076 1.00 87.81 93 LEU A N 1
ATOM 704 C CA . LEU A 1 93 ? 13.114 -3.888 -11.624 1.00 87.81 93 LEU A CA 1
ATOM 705 C C . LEU A 1 93 ? 12.037 -2.939 -11.085 1.00 87.81 93 LEU A C 1
ATOM 707 O O . LEU A 1 93 ? 11.349 -3.288 -10.124 1.00 87.81 93 LEU A O 1
ATOM 711 N N . CYS A 1 94 ? 11.843 -1.781 -11.719 1.00 88.31 94 CYS A N 1
ATOM 712 C CA . CYS A 1 94 ? 10.810 -0.814 -11.347 1.00 88.31 94 CYS A CA 1
ATOM 713 C C . CYS A 1 94 ? 9.397 -1.394 -11.479 1.00 88.31 94 CYS A C 1
ATOM 715 O O . CYS A 1 94 ? 8.570 -1.194 -10.590 1.00 88.31 94 CYS A O 1
ATOM 717 N N . PHE A 1 95 ? 9.134 -2.157 -12.542 1.00 89.25 95 PHE A N 1
ATOM 718 C CA . PHE A 1 95 ? 7.845 -2.808 -12.760 1.00 89.25 95 PHE A CA 1
ATOM 719 C C . PHE A 1 95 ? 7.525 -3.835 -11.669 1.00 89.25 95 PHE A C 1
ATOM 721 O O . PHE A 1 95 ? 6.464 -3.770 -11.045 1.00 89.25 95 PHE A O 1
ATOM 728 N N . TYR A 1 96 ? 8.451 -4.755 -11.381 1.00 87.94 96 TYR A N 1
ATOM 729 C CA . TYR A 1 96 ? 8.237 -5.754 -10.333 1.00 87.94 96 TYR A CA 1
ATOM 730 C C . TYR A 1 96 ? 8.143 -5.122 -8.946 1.00 87.94 96 TYR A C 1
ATOM 732 O O . TYR A 1 96 ? 7.267 -5.499 -8.166 1.00 87.94 96 TYR A O 1
ATOM 740 N N . ALA A 1 97 ? 8.995 -4.141 -8.637 1.00 85.25 97 ALA A N 1
ATOM 741 C CA . ALA A 1 97 ? 8.906 -3.393 -7.387 1.00 85.25 97 ALA A CA 1
ATOM 742 C C . ALA A 1 97 ? 7.532 -2.720 -7.239 1.00 85.25 97 ALA A C 1
ATOM 744 O O . ALA A 1 97 ? 6.905 -2.838 -6.184 1.00 85.25 97 ALA A O 1
ATOM 745 N N . GLY A 1 98 ? 7.030 -2.100 -8.310 1.00 82.81 98 GLY A N 1
ATOM 746 C CA . GLY A 1 98 ? 5.693 -1.516 -8.367 1.00 82.81 98 GLY A CA 1
ATOM 747 C C . GLY A 1 98 ? 4.588 -2.533 -8.070 1.00 82.81 98 GLY A C 1
ATOM 748 O O . GLY A 1 98 ? 3.788 -2.317 -7.159 1.00 82.81 98 GLY A O 1
ATOM 749 N N . LEU A 1 99 ? 4.610 -3.700 -8.724 1.00 88.94 99 LEU A N 1
ATOM 750 C CA . LEU A 1 99 ? 3.642 -4.778 -8.480 1.00 88.94 99 LEU A CA 1
ATOM 751 C C . LEU A 1 99 ? 3.664 -5.304 -7.036 1.00 88.94 99 LEU A C 1
ATOM 753 O O . LEU A 1 99 ? 2.608 -5.569 -6.447 1.00 88.94 99 LEU A O 1
ATOM 757 N N . PHE A 1 100 ? 4.845 -5.456 -6.434 1.00 88.44 100 PHE A N 1
ATOM 758 C CA . PHE A 1 100 ? 4.962 -5.862 -5.030 1.00 88.44 100 PHE A CA 1
ATOM 759 C C . PHE A 1 100 ? 4.384 -4.806 -4.079 1.00 88.44 100 PHE A C 1
ATOM 761 O O . PHE A 1 100 ? 3.707 -5.143 -3.104 1.00 88.44 100 PHE A O 1
ATOM 768 N N . MET A 1 101 ? 4.612 -3.524 -4.364 1.00 87.00 101 MET A N 1
ATOM 769 C CA . MET A 1 101 ? 4.061 -2.422 -3.574 1.00 87.00 101 MET A CA 1
ATOM 770 C C . MET A 1 101 ? 2.540 -2.325 -3.720 1.00 87.00 101 MET A C 1
ATOM 772 O O . MET A 1 101 ? 1.846 -2.141 -2.719 1.00 87.00 101 MET A O 1
ATOM 776 N N . ASP A 1 102 ? 2.006 -2.535 -4.921 1.00 88.88 102 ASP A N 1
ATOM 777 C CA . ASP A 1 102 ? 0.568 -2.516 -5.184 1.00 88.88 102 ASP A CA 1
ATOM 778 C C . ASP A 1 102 ? -0.152 -3.643 -4.460 1.00 88.88 102 ASP A C 1
ATOM 780 O O . ASP A 1 102 ? -1.104 -3.398 -3.713 1.00 88.88 102 ASP A O 1
ATOM 784 N N . THR A 1 103 ? 0.340 -4.872 -4.606 1.00 89.44 103 THR A N 1
ATOM 785 C CA . THR A 1 103 ? -0.234 -6.041 -3.931 1.00 89.44 103 THR A CA 1
ATOM 786 C C . THR A 1 103 ? -0.187 -5.892 -2.409 1.00 89.44 103 THR A C 1
ATOM 788 O O . THR A 1 103 ? -1.214 -6.061 -1.742 1.00 89.44 103 THR A O 1
ATOM 791 N N . GLY A 1 104 ? 0.951 -5.482 -1.841 1.00 86.50 104 GLY A N 1
ATOM 792 C CA . GLY A 1 104 ? 1.073 -5.205 -0.407 1.00 86.50 104 GLY A CA 1
ATOM 793 C C . GLY A 1 104 ? 0.170 -4.059 0.064 1.00 86.50 104 GLY A C 1
ATOM 794 O O . GLY A 1 104 ? -0.483 -4.154 1.110 1.00 86.50 104 GLY A O 1
ATOM 795 N N . GLY A 1 105 ? 0.081 -2.988 -0.723 1.00 83.44 105 GLY A N 1
ATOM 796 C CA . GLY A 1 105 ? -0.713 -1.804 -0.416 1.00 83.44 105 GLY A CA 1
ATOM 797 C C . GLY A 1 105 ? -2.215 -2.082 -0.419 1.00 83.44 105 GLY A C 1
ATOM 798 O O . GLY A 1 105 ? -2.903 -1.714 0.537 1.00 83.44 105 GLY A O 1
ATOM 799 N N . ILE A 1 106 ? -2.716 -2.834 -1.407 1.00 90.38 106 ILE A N 1
ATOM 800 C CA . ILE A 1 106 ? -4.129 -3.237 -1.515 1.00 90.38 106 ILE A CA 1
ATOM 801 C C . ILE A 1 106 ? -4.530 -4.094 -0.312 1.00 90.38 106 ILE A C 1
ATOM 803 O O . ILE A 1 106 ? -5.583 -3.866 0.294 1.00 90.38 106 ILE A O 1
ATOM 807 N N . VAL A 1 107 ? -3.679 -5.045 0.085 1.00 91.00 107 VAL A N 1
ATOM 808 C CA . VAL A 1 107 ? -3.927 -5.906 1.250 1.00 91.00 107 VAL A CA 1
ATOM 809 C C . VAL A 1 107 ? -4.002 -5.071 2.533 1.00 91.00 107 VAL A C 1
ATOM 811 O O . VAL A 1 107 ? -4.966 -5.193 3.297 1.00 91.00 107 VAL A O 1
ATOM 814 N N . LEU A 1 108 ? -3.046 -4.166 2.762 1.00 88.31 108 LEU A N 1
ATOM 815 C CA . LEU A 1 108 ? -3.048 -3.268 3.924 1.00 88.31 108 LEU A CA 1
ATOM 816 C C . LEU A 1 108 ? -4.253 -2.320 3.927 1.00 88.31 108 LEU A C 1
ATOM 818 O O . LEU A 1 108 ? -4.869 -2.099 4.975 1.00 88.31 108 LEU A O 1
ATOM 822 N N . TRP A 1 109 ? -4.622 -1.788 2.763 1.00 89.06 109 TRP A N 1
ATOM 823 C CA . TRP A 1 109 ? -5.764 -0.899 2.590 1.00 89.06 109 TRP A CA 1
ATOM 824 C C . TRP A 1 109 ? -7.083 -1.608 2.915 1.00 89.06 109 TRP A C 1
ATOM 826 O O . TRP A 1 109 ? -7.882 -1.101 3.714 1.00 89.06 109 TRP A O 1
ATOM 836 N N . SER A 1 110 ? -7.273 -2.813 2.374 1.00 89.81 110 SER A N 1
ATOM 837 C CA . SER A 1 110 ? -8.453 -3.652 2.591 1.00 89.81 110 SER A CA 1
ATOM 838 C C . SER A 1 110 ? -8.582 -4.085 4.053 1.00 89.81 110 SER A C 1
ATOM 840 O O . SER A 1 110 ? -9.590 -3.794 4.709 1.00 89.81 110 SER A O 1
ATOM 842 N N . ILE A 1 111 ? -7.532 -4.687 4.626 1.00 90.88 111 ILE A N 1
ATOM 843 C CA . ILE A 1 111 ? -7.548 -5.163 6.018 1.00 90.88 111 ILE A CA 1
ATOM 844 C C . ILE A 1 111 ? -7.687 -3.984 6.988 1.00 90.88 111 ILE A C 1
ATOM 846 O O . ILE A 1 111 ? -8.446 -4.062 7.961 1.00 90.88 111 ILE A O 1
ATOM 850 N N . GLY A 1 112 ? -6.994 -2.872 6.726 1.00 82.00 112 GLY A N 1
ATOM 851 C CA . GLY A 1 112 ? -7.061 -1.663 7.545 1.00 82.00 112 GLY A CA 1
ATOM 852 C C . GLY A 1 112 ? -8.465 -1.068 7.558 1.00 82.00 112 GLY A C 1
ATOM 853 O O . GLY A 1 112 ? -8.993 -0.743 8.623 1.00 82.00 112 GLY A O 1
ATOM 854 N N . GLY A 1 113 ? -9.120 -0.999 6.395 1.00 85.06 113 GLY A N 1
ATOM 855 C CA . GLY A 1 113 ? -10.510 -0.565 6.269 1.00 85.06 113 GLY A CA 1
ATOM 856 C C . GLY A 1 113 ? -11.496 -1.484 6.987 1.00 85.06 113 GLY A C 1
ATOM 857 O O . GLY A 1 113 ? -12.318 -1.005 7.777 1.00 85.06 113 GLY A O 1
ATOM 858 N N . ALA A 1 114 ? -11.384 -2.797 6.777 1.00 90.31 114 ALA A N 1
ATOM 859 C CA . ALA A 1 114 ? -12.254 -3.791 7.400 1.00 90.31 114 ALA A CA 1
ATOM 860 C C . ALA A 1 114 ? -12.147 -3.762 8.933 1.00 90.31 114 ALA A C 1
ATOM 862 O O . ALA A 1 114 ? -13.162 -3.664 9.634 1.00 90.31 114 ALA A O 1
ATOM 863 N N . LYS A 1 115 ? -10.920 -3.766 9.474 1.00 86.06 115 LYS A N 1
ATOM 864 C CA . LYS A 1 115 ? -10.693 -3.717 10.924 1.00 86.06 115 LYS A CA 1
ATOM 865 C C . LYS A 1 115 ? -11.117 -2.378 11.516 1.00 86.06 115 LYS A C 1
ATOM 867 O O . LYS A 1 115 ? -11.826 -2.387 12.521 1.00 86.06 115 LYS A O 1
ATOM 872 N N . LYS A 1 116 ? -10.801 -1.243 10.879 1.00 87.56 116 LYS A N 1
ATOM 873 C CA . LYS A 1 116 ? -11.290 0.081 11.307 1.00 87.56 116 LYS A CA 1
ATOM 874 C C . LYS A 1 116 ? -12.813 0.079 11.454 1.00 87.56 116 LYS A C 1
ATOM 876 O O . LYS A 1 116 ? -13.313 0.411 12.524 1.00 87.56 116 LYS A O 1
ATOM 881 N N . ARG A 1 117 ? -13.546 -0.371 10.427 1.00 86.88 117 ARG A N 1
ATOM 882 C CA . ARG A 1 117 ? -15.018 -0.427 10.445 1.00 86.88 117 ARG A CA 1
ATOM 883 C C . ARG A 1 117 ? -15.547 -1.334 11.557 1.00 86.88 117 ARG A C 1
ATOM 885 O O . ARG A 1 117 ? -16.516 -0.970 12.218 1.00 86.88 117 ARG A O 1
ATOM 892 N N . SER A 1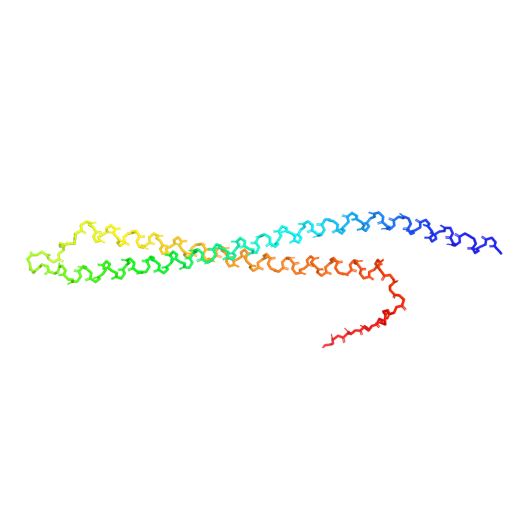 118 ? -14.911 -2.483 11.786 1.00 85.75 118 SER A N 1
ATOM 893 C CA . SER A 1 118 ? -15.287 -3.409 12.862 1.00 85.75 118 SER A CA 1
ATOM 894 C C . SER A 1 118 ? -15.146 -2.770 14.248 1.00 85.75 118 SER A C 1
ATOM 896 O O . SER A 1 118 ? -16.093 -2.790 15.033 1.00 85.75 118 SER A O 1
ATOM 898 N N . TYR A 1 119 ? -14.012 -2.127 14.542 1.00 85.38 119 TYR A N 1
ATOM 899 C CA . TYR A 1 119 ? -13.802 -1.475 15.839 1.00 85.38 119 TYR A CA 1
ATOM 900 C C . TYR A 1 119 ? -14.665 -0.223 16.025 1.00 85.38 119 TYR A C 1
ATOM 902 O O . TYR A 1 119 ? -15.148 0.005 17.129 1.00 85.38 119 TYR A O 1
ATOM 910 N N . THR A 1 120 ? -14.945 0.539 14.964 1.00 83.44 120 THR A N 1
ATOM 911 C CA . THR A 1 120 ? -15.906 1.651 15.028 1.00 83.44 120 THR A CA 1
ATOM 912 C C . THR A 1 120 ? -17.315 1.160 15.363 1.00 83.44 120 THR A C 1
ATOM 914 O O . THR A 1 120 ? -17.969 1.750 16.216 1.00 83.44 120 THR A O 1
ATOM 917 N N . LYS A 1 121 ? -17.773 0.046 14.771 1.00 83.94 121 LYS A N 1
ATOM 918 C CA . LYS A 1 121 ? -19.065 -0.563 15.137 1.00 83.94 121 LYS A CA 1
ATOM 919 C C . LYS A 1 121 ? -19.104 -0.985 16.609 1.00 83.94 121 LYS A C 1
ATOM 921 O O . LYS A 1 121 ? -20.097 -0.726 17.278 1.00 83.94 121 LYS A O 1
ATOM 926 N N . LYS A 1 122 ? -18.025 -1.592 17.121 1.00 81.19 122 LYS A N 1
ATOM 927 C CA . LYS A 1 122 ? -17.918 -1.990 18.537 1.00 81.19 122 LYS A CA 1
ATOM 928 C C . LYS A 1 122 ? -17.930 -0.789 19.482 1.00 81.19 122 LYS A C 1
ATOM 930 O O . LYS A 1 122 ? -18.598 -0.847 20.506 1.00 81.19 122 LYS A O 1
ATOM 935 N N . LEU A 1 123 ? -17.243 0.297 19.122 1.00 80.75 123 LEU A N 1
ATOM 936 C CA . LEU A 1 123 ? -17.256 1.541 19.891 1.00 80.75 123 LEU A CA 1
ATOM 937 C C . LEU A 1 123 ? -18.658 2.170 19.917 1.00 80.75 123 LEU A C 1
ATOM 939 O O . LEU A 1 123 ? -19.132 2.539 20.984 1.00 80.75 123 LEU A O 1
ATOM 943 N N . ASN A 1 124 ? -19.346 2.220 18.772 1.00 76.44 124 ASN A N 1
ATOM 944 C CA . ASN A 1 124 ? -20.706 2.763 18.684 1.00 76.44 124 ASN A CA 1
ATOM 945 C C . ASN A 1 124 ? -21.731 1.920 19.461 1.00 76.44 124 ASN A C 1
ATOM 947 O O . ASN A 1 124 ? -22.638 2.466 20.077 1.00 76.44 124 ASN A O 1
ATOM 951 N N . ALA A 1 125 ? -21.587 0.593 19.463 1.00 74.81 125 ALA A N 1
ATOM 952 C CA . ALA A 1 125 ? -22.429 -0.285 20.276 1.00 74.81 125 ALA A CA 1
ATOM 953 C C . ALA A 1 125 ? -22.189 -0.092 21.786 1.00 74.81 125 ALA A C 1
ATOM 955 O O . ALA A 1 125 ? -23.116 -0.243 22.579 1.00 74.81 125 ALA A O 1
ATOM 956 N N . LEU A 1 126 ? -20.958 0.252 22.186 1.00 69.75 126 LEU A N 1
ATOM 957 C CA . LEU A 1 126 ? -20.636 0.561 23.579 1.00 69.75 126 LEU A CA 1
ATOM 958 C C . LEU A 1 126 ? -21.235 1.910 24.005 1.00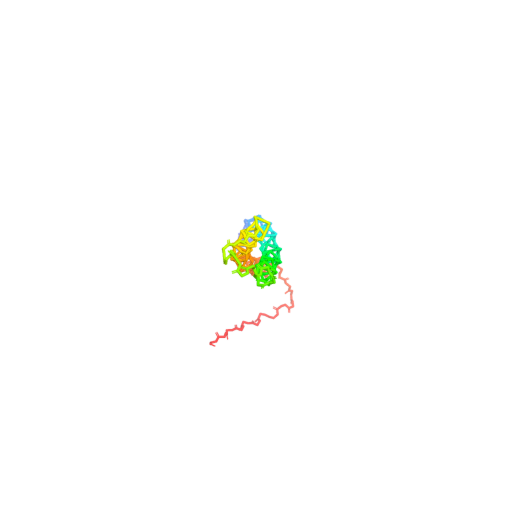 69.75 126 LEU A C 1
ATOM 960 O O . LEU A 1 126 ? -21.847 1.991 25.066 1.00 69.75 126 LEU A O 1
ATOM 964 N N . SER A 1 127 ? -21.129 2.937 23.157 1.00 60.97 127 SER A N 1
ATOM 965 C CA . SER A 1 127 ? -21.639 4.281 23.455 1.00 60.97 127 SER A CA 1
ATOM 966 C C . SER A 1 127 ? -23.170 4.363 23.467 1.00 60.97 127 SER A C 1
ATOM 968 O O . SER A 1 127 ? -23.727 5.122 24.260 1.00 60.97 127 SER A O 1
ATOM 970 N N . LEU A 1 128 ? -23.861 3.538 22.671 1.00 57.78 128 LEU A N 1
ATOM 971 C CA . LEU A 1 128 ? -25.323 3.376 22.726 1.00 57.78 128 LEU A CA 1
ATOM 972 C C . LEU A 1 128 ? -25.816 2.776 24.056 1.00 57.78 128 LEU A C 1
ATOM 974 O O . LEU A 1 128 ? -26.955 3.012 24.436 1.00 57.78 128 LEU A O 1
ATOM 978 N N . ASN A 1 129 ? -24.966 2.051 24.790 1.00 52.84 129 ASN A N 1
ATOM 979 C CA . ASN A 1 129 ? -25.280 1.545 26.134 1.00 52.84 129 ASN A CA 1
ATOM 980 C C . ASN A 1 129 ? -24.912 2.527 27.264 1.00 52.84 129 ASN A C 1
ATOM 982 O O . ASN A 1 129 ? -25.250 2.281 28.418 1.00 52.84 129 ASN A O 1
ATOM 986 N N . LEU A 1 130 ? -24.207 3.620 26.954 1.00 50.53 130 LEU A N 1
ATOM 987 C CA . LEU A 1 130 ? -23.693 4.593 27.930 1.00 50.53 130 LEU A CA 1
ATOM 988 C C . LEU A 1 130 ? -24.404 5.950 27.880 1.00 50.53 130 LEU A C 1
ATOM 990 O O . LEU A 1 130 ? -24.305 6.728 28.827 1.00 50.53 130 LEU A O 1
ATOM 994 N N . LYS A 1 131 ? -25.137 6.245 26.803 1.00 42.59 131 LYS A N 1
ATOM 995 C CA . LYS A 1 131 ? -26.046 7.391 26.734 1.00 42.59 131 LYS A CA 1
ATOM 996 C C . LYS A 1 131 ? -27.492 6.900 26.795 1.00 42.59 131 LYS A C 1
ATOM 998 O O . LYS A 1 131 ? -28.047 6.591 25.742 1.00 42.59 131 LYS A O 1
ATOM 1003 N N . PRO A 1 132 ? -28.140 6.872 27.974 1.00 45.06 132 PRO A N 1
ATOM 1004 C CA . PRO A 1 132 ? -29.592 6.902 28.017 1.00 45.06 132 PRO A CA 1
ATOM 1005 C C . PRO A 1 132 ? -30.021 8.294 27.542 1.00 45.06 132 PRO A C 1
ATOM 1007 O O . PRO A 1 132 ? -30.157 9.233 28.320 1.00 45.06 132 PRO A O 1
ATOM 1010 N N . ASP A 1 133 ? -30.137 8.461 26.230 1.00 47.16 133 ASP A N 1
ATOM 1011 C CA . ASP A 1 133 ? -30.833 9.597 25.648 1.00 47.16 133 ASP A CA 1
ATOM 1012 C C . ASP A 1 133 ? -32.337 9.360 25.875 1.00 47.16 133 ASP A C 1
ATOM 1014 O O . ASP A 1 133 ? -32.868 8.364 25.374 1.00 47.16 133 ASP A O 1
ATOM 1018 N N . PRO A 1 134 ? -33.052 10.221 26.623 1.00 53.97 134 PRO A N 1
ATOM 1019 C CA . PRO A 1 134 ? -34.474 10.031 26.918 1.00 53.97 134 PRO A CA 1
ATOM 1020 C C . PRO A 1 134 ? -35.383 10.104 25.675 1.00 53.97 134 PRO A C 1
ATOM 1022 O O . PRO A 1 134 ? -36.598 9.977 25.805 1.00 53.97 134 PRO A O 1
ATOM 1025 N N . ARG A 1 135 ? -34.826 10.315 24.471 1.00 49.88 135 ARG A N 1
ATOM 1026 C CA . ARG A 1 135 ? -35.561 10.409 23.199 1.00 49.88 135 ARG A CA 1
ATOM 1027 C C . ARG A 1 135 ? -35.284 9.286 22.196 1.00 49.88 135 ARG A C 1
ATOM 1029 O O . ARG A 1 135 ? -35.864 9.313 21.112 1.00 49.88 135 ARG A O 1
ATOM 1036 N N . GLN A 1 136 ? -34.436 8.304 22.505 1.00 50.62 136 GLN A N 1
ATOM 1037 C CA . GLN A 1 136 ? -34.134 7.235 21.546 1.00 50.62 136 GLN A CA 1
ATOM 1038 C C . GLN A 1 136 ? -35.214 6.153 21.565 1.00 50.62 136 GLN A C 1
ATOM 1040 O O . GLN A 1 136 ? -35.178 5.205 22.347 1.00 50.62 136 GLN A O 1
ATOM 1045 N N . THR A 1 137 ? -36.189 6.296 20.667 1.00 41.00 137 THR A N 1
ATOM 1046 C CA . THR A 1 137 ? -37.081 5.208 20.270 1.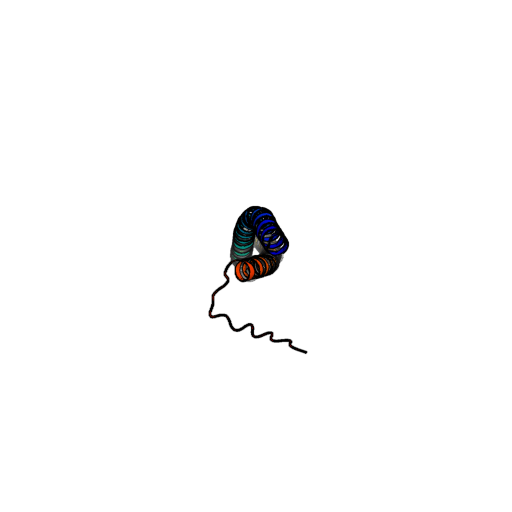00 41.00 137 THR A CA 1
ATOM 1047 C C . THR A 1 137 ? -36.232 4.063 19.722 1.00 41.00 137 THR A C 1
ATOM 1049 O O . THR A 1 137 ? -35.629 4.150 18.651 1.00 41.00 137 THR A O 1
ATOM 1052 N N . LEU A 1 138 ? -36.154 2.980 20.497 1.00 46.72 138 LEU A N 1
ATOM 1053 C CA . LEU A 1 138 ? -35.529 1.721 20.107 1.00 46.72 138 LEU A CA 1
ATOM 1054 C C . LEU A 1 138 ? -36.271 1.155 18.884 1.00 46.72 138 LEU A C 1
ATOM 1056 O O . LEU A 1 138 ? -37.219 0.388 19.024 1.00 46.72 138 LEU A O 1
ATOM 1060 N N . SER A 1 139 ? -35.865 1.538 17.673 1.00 46.75 139 SER A N 1
ATOM 1061 C CA . SER A 1 139 ? -36.323 0.869 16.455 1.00 46.75 139 SER A CA 1
ATOM 1062 C C . SER A 1 139 ? -35.424 -0.337 16.197 1.00 46.75 139 SER A C 1
ATOM 1064 O O . SER A 1 139 ? -34.324 -0.258 15.648 1.00 46.75 139 SER A O 1
ATOM 1066 N N . LEU A 1 140 ? -35.896 -1.486 16.668 1.00 45.03 140 LEU A N 1
ATOM 1067 C CA . LEU A 1 140 ? -35.271 -2.780 16.454 1.00 45.03 140 LEU A CA 1
ATOM 1068 C C . LEU A 1 140 ? -35.601 -3.223 15.022 1.00 45.03 140 LEU A C 1
ATOM 1070 O O . LEU A 1 140 ? -36.615 -3.866 14.768 1.00 45.03 140 LEU A O 1
ATOM 1074 N N . SER A 1 141 ? -34.778 -2.812 14.057 1.00 44.06 141 SER A N 1
ATOM 1075 C CA . SER A 1 141 ? -34.897 -3.301 12.681 1.00 44.06 141 SER A CA 1
ATOM 1076 C C . SER A 1 141 ? -34.219 -4.667 12.565 1.00 44.06 141 SER A C 1
ATOM 1078 O O . SER A 1 141 ? -33.016 -4.781 12.333 1.00 44.06 141 SER A O 1
ATOM 1080 N N . VAL A 1 142 ? -35.011 -5.723 12.751 1.00 37.44 142 VAL A N 1
ATOM 1081 C CA . VAL A 1 142 ? -34.659 -7.075 12.306 1.00 37.44 142 VAL A CA 1
ATOM 1082 C C . VAL A 1 142 ? -34.828 -7.100 10.788 1.00 37.44 142 VAL A C 1
ATOM 1084 O O . VAL A 1 142 ? -35.926 -6.877 10.285 1.00 37.44 142 VAL A O 1
ATOM 1087 N N . ARG A 1 143 ? -33.741 -7.323 10.045 1.00 39.38 143 ARG A N 1
ATOM 1088 C CA . ARG A 1 143 ? -33.814 -7.678 8.622 1.00 39.38 143 ARG A CA 1
ATOM 1089 C C . ARG A 1 143 ? -33.723 -9.199 8.517 1.00 39.38 143 ARG A C 1
ATOM 1091 O O . ARG A 1 143 ? -32.724 -9.758 8.968 1.00 39.38 143 ARG A O 1
ATOM 1098 N N . PHE A 1 144 ? -34.782 -9.808 7.986 1.00 43.09 144 PHE A N 1
ATOM 1099 C CA . PHE A 1 144 ? -34.781 -11.175 7.464 1.00 43.09 144 PHE A CA 1
ATOM 1100 C C . PHE A 1 144 ? -34.070 -11.208 6.109 1.00 43.09 144 PHE A C 1
ATOM 1102 O O . PHE A 1 144 ? -34.159 -10.184 5.387 1.00 43.09 144 PHE A O 1
#